Protein AF-A0A1X7VSF0-F1 (afdb_monomer_lite)

Foldseek 3Di:
DAALVNVVVQQVVQCVVQVDPDGSNPDDDDDDDDPDDDAPDVHGHNQDWDDQVNCCVPPVDRDTDRSCVPPDDDDDDDDDPVCVPPVPVVVVVVD

Secondary structure (DSSP, 8-state):
--BHHHHHHHHHHHHHHHT--SGGGG------S-SSPPPPTTS-BTTSPPPHHHHHHHH-------HHHHH---------STTTT-HHHHHHH--

Sequence (95 aa):
MVSSLNLTYIHMRINDLFKSDEWFCGKSVLFIGDILPLPPVRGKPVFDKVRASTLIYWLGSNGAVNIWRDSVTYDKLTINERQQTNQKFSEMLAK

Radius of gyration: 16.88 Å; chains: 1; bounding box: 36×28×47 Å

Organism: Amphimedon queenslandica (NCBI:txid400682)

pLDDT: mean 88.73, std 5.9, range [57.91, 94.44]

Structure (mmCIF, N/CA/C/O backbone):
data_AF-A0A1X7VSF0-F1
#
_entry.id   AF-A0A1X7VSF0-F1
#
loop_
_atom_site.group_PDB
_atom_site.id
_atom_site.type_symbol
_atom_site.label_atom_id
_atom_site.label_alt_id
_atom_site.label_comp_id
_atom_site.label_asym_id
_atom_site.label_entity_id
_atom_site.label_seq_id
_atom_site.pdbx_PDB_ins_code
_atom_site.Cartn_x
_atom_site.Cartn_y
_atom_site.Cartn_z
_atom_site.occupancy
_atom_site.B_iso_or_equiv
_atom_site.auth_seq_id
_atom_site.auth_comp_id
_atom_site.auth_asym_id
_atom_site.auth_atom_id
_atom_site.pdbx_PDB_model_num
ATOM 1 N N . MET A 1 1 ? -0.664 6.550 6.585 1.00 82.88 1 MET A N 1
ATOM 2 C CA . MET A 1 1 ? 0.818 6.541 6.740 1.00 82.88 1 MET A CA 1
ATOM 3 C C . MET A 1 1 ? 1.580 6.212 5.450 1.00 82.88 1 MET A C 1
ATOM 5 O O . MET A 1 1 ? 2.486 6.965 5.126 1.00 82.88 1 MET A O 1
ATOM 9 N N . VAL A 1 2 ? 1.234 5.176 4.676 1.00 90.50 2 VAL A N 1
ATOM 10 C CA . VAL A 1 2 ? 1.840 4.921 3.345 1.00 90.50 2 VAL A CA 1
ATOM 11 C C . VAL A 1 2 ? 0.959 5.510 2.243 1.00 90.50 2 VAL A C 1
ATOM 13 O O . VAL A 1 2 ? -0.259 5.354 2.295 1.00 90.50 2 VAL A O 1
ATOM 16 N N . SER A 1 3 ? 1.554 6.213 1.275 1.00 92.50 3 SER A N 1
ATOM 17 C CA . SER A 1 3 ? 0.823 6.781 0.135 1.00 92.50 3 SER A CA 1
ATOM 18 C C . SER A 1 3 ? 0.770 5.826 -1.058 1.00 92.50 3 SER A C 1
ATOM 20 O O . SER A 1 3 ? 1.611 4.934 -1.185 1.00 92.50 3 SER A O 1
ATOM 22 N N . SER A 1 4 ? -0.175 6.041 -1.975 1.00 91.94 4 SER A N 1
ATOM 23 C CA . SER A 1 4 ? -0.236 5.275 -3.229 1.00 91.94 4 SER A CA 1
ATOM 24 C C . SER A 1 4 ? 1.008 5.472 -4.109 1.00 91.94 4 SER A C 1
ATOM 26 O O . SER A 1 4 ? 1.451 4.537 -4.780 1.00 91.94 4 SER A O 1
ATOM 28 N N . LEU A 1 5 ? 1.643 6.650 -4.043 1.00 92.31 5 LEU A N 1
ATOM 29 C CA . LEU A 1 5 ? 2.925 6.912 -4.705 1.00 92.31 5 LEU A CA 1
ATOM 30 C C . LEU A 1 5 ? 4.061 6.082 -4.089 1.00 92.31 5 LEU A C 1
ATOM 32 O O . LEU A 1 5 ? 4.833 5.476 -4.827 1.00 92.31 5 LEU A O 1
ATOM 36 N N . ASN A 1 6 ? 4.128 5.997 -2.755 1.00 92.56 6 ASN A N 1
ATOM 37 C CA . ASN A 1 6 ? 5.136 5.188 -2.062 1.00 92.56 6 ASN A CA 1
ATOM 38 C C . ASN A 1 6 ? 4.984 3.702 -2.408 1.00 92.56 6 ASN A C 1
ATOM 40 O O . ASN A 1 6 ? 5.979 3.035 -2.671 1.00 92.56 6 ASN A O 1
ATOM 44 N N . LEU A 1 7 ? 3.747 3.189 -2.444 1.00 92.62 7 LEU A N 1
ATOM 45 C CA . LEU A 1 7 ? 3.486 1.801 -2.833 1.00 92.62 7 LEU A CA 1
ATOM 46 C C . LEU A 1 7 ? 3.912 1.532 -4.283 1.00 92.62 7 LEU A C 1
ATOM 48 O O . LEU A 1 7 ? 4.535 0.510 -4.561 1.00 92.62 7 LEU A O 1
ATOM 52 N N . THR A 1 8 ? 3.634 2.475 -5.189 1.00 92.12 8 THR A N 1
ATOM 53 C CA . THR A 1 8 ? 4.052 2.365 -6.595 1.00 92.12 8 THR A CA 1
ATOM 54 C C . THR A 1 8 ? 5.567 2.356 -6.734 1.00 92.12 8 THR A C 1
ATOM 56 O O . THR A 1 8 ? 6.112 1.518 -7.447 1.00 92.12 8 THR A O 1
ATOM 59 N N . TYR A 1 9 ? 6.255 3.225 -5.993 1.00 92.38 9 TYR A N 1
ATOM 60 C CA . TYR A 1 9 ? 7.710 3.233 -5.953 1.00 92.38 9 TYR A CA 1
ATOM 61 C C . TYR A 1 9 ? 8.276 1.897 -5.458 1.00 92.38 9 TYR A C 1
ATOM 63 O O . TYR A 1 9 ? 9.152 1.335 -6.107 1.00 92.38 9 TYR A O 1
ATOM 71 N N . ILE A 1 10 ? 7.752 1.347 -4.356 1.00 92.31 10 ILE A N 1
ATOM 72 C CA . ILE A 1 10 ? 8.186 0.043 -3.824 1.00 92.31 10 ILE A CA 1
ATOM 73 C C . ILE A 1 10 ? 8.023 -1.056 -4.879 1.00 92.31 10 ILE A C 1
ATOM 75 O O . ILE A 1 10 ? 8.965 -1.805 -5.123 1.00 92.31 10 ILE A O 1
ATOM 79 N N . HIS A 1 11 ? 6.861 -1.125 -5.532 1.00 91.50 11 HIS A N 1
ATOM 80 C CA . HIS A 1 11 ? 6.607 -2.099 -6.591 1.00 91.50 11 HIS A CA 1
ATOM 81 C C . HIS A 1 11 ? 7.605 -1.969 -7.750 1.00 91.50 11 HIS A C 1
ATOM 83 O O . HIS A 1 11 ? 8.228 -2.962 -8.119 1.00 91.50 11 HIS A O 1
ATOM 89 N N . MET A 1 12 ? 7.820 -0.755 -8.265 1.00 90.25 12 MET A N 1
ATOM 90 C CA . MET A 1 12 ? 8.785 -0.513 -9.342 1.00 90.25 12 MET A CA 1
ATOM 91 C C . MET A 1 12 ? 10.207 -0.912 -8.936 1.00 90.25 12 MET A C 1
ATOM 93 O O . MET A 1 12 ? 10.906 -1.565 -9.701 1.00 90.25 12 MET A O 1
ATOM 97 N N . ARG A 1 13 ? 10.634 -0.579 -7.711 1.00 91.75 13 ARG A N 1
ATOM 98 C CA . ARG A 1 13 ? 11.971 -0.938 -7.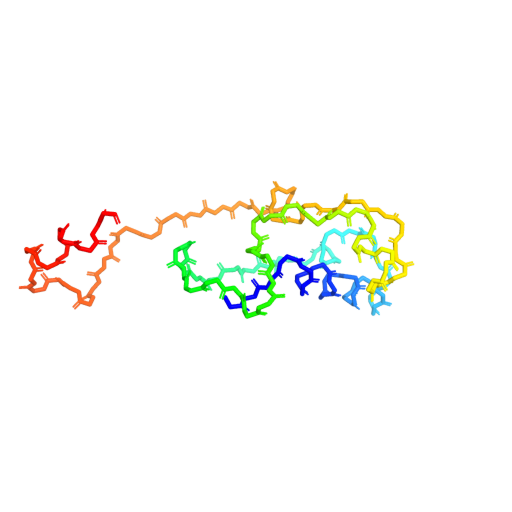216 1.00 91.75 13 ARG A CA 1
ATOM 99 C C . ARG A 1 13 ? 12.163 -2.443 -7.064 1.00 91.75 13 ARG A C 1
ATOM 101 O O . ARG A 1 13 ? 13.255 -2.933 -7.336 1.00 91.75 13 ARG A O 1
ATOM 108 N N . ILE A 1 14 ? 11.128 -3.169 -6.643 1.00 91.81 14 ILE A N 1
ATOM 109 C CA . ILE A 1 14 ? 11.152 -4.637 -6.584 1.00 91.81 14 ILE A CA 1
ATOM 110 C C . ILE A 1 14 ? 11.258 -5.207 -8.004 1.00 91.81 14 ILE A C 1
ATOM 112 O O . ILE A 1 14 ? 12.131 -6.033 -8.261 1.00 91.81 14 ILE A O 1
ATOM 116 N N . ASN A 1 15 ? 10.443 -4.721 -8.938 1.00 90.62 15 ASN A N 1
ATOM 117 C CA . ASN A 1 15 ? 10.479 -5.162 -10.333 1.00 90.62 15 ASN A CA 1
ATOM 118 C C . ASN A 1 15 ? 11.846 -4.894 -10.990 1.00 90.62 15 ASN A C 1
ATOM 120 O O . ASN A 1 15 ? 12.406 -5.785 -11.628 1.00 90.62 15 ASN A O 1
ATOM 124 N N . ASP A 1 16 ? 12.444 -3.723 -10.749 1.00 91.00 16 ASP A N 1
ATOM 125 C CA . ASP A 1 16 ? 13.786 -3.367 -11.227 1.00 91.00 16 ASP A CA 1
ATOM 126 C C . ASP A 1 16 ? 14.878 -4.305 -10.699 1.00 91.00 16 ASP A C 1
ATOM 128 O O . ASP A 1 16 ? 15.824 -4.629 -11.430 1.00 91.00 16 ASP A O 1
ATOM 132 N N . LEU A 1 17 ? 14.777 -4.686 -9.420 1.00 94.44 17 LEU A N 1
ATOM 133 C CA . LEU A 1 17 ? 15.753 -5.524 -8.725 1.00 94.44 17 LEU A CA 1
ATOM 134 C C . LEU A 1 17 ? 15.706 -6.965 -9.234 1.00 94.44 17 LEU A C 1
ATOM 136 O O . LEU A 1 17 ? 16.752 -7.568 -9.458 1.00 94.44 17 LEU A O 1
ATOM 140 N N . PHE A 1 18 ? 14.501 -7.496 -9.434 1.00 93.31 18 PHE A N 1
ATOM 141 C CA . PHE A 1 18 ? 14.291 -8.888 -9.825 1.00 93.31 18 PHE A CA 1
ATOM 142 C C . PHE A 1 18 ? 14.062 -9.093 -11.328 1.00 93.31 18 PHE A C 1
ATOM 144 O O . PHE A 1 18 ? 13.922 -10.234 -11.758 1.00 93.31 18 PHE A O 1
ATOM 151 N N . LYS A 1 19 ? 14.061 -8.017 -12.128 1.00 93.00 19 LYS A N 1
ATOM 152 C CA . LYS A 1 19 ? 13.859 -8.049 -13.589 1.00 93.00 19 LYS A CA 1
ATOM 153 C C . LYS A 1 19 ? 12.569 -8.774 -13.989 1.00 93.00 19 LYS A C 1
ATOM 155 O O . LYS A 1 19 ? 12.584 -9.656 -14.840 1.00 93.00 19 LYS A O 1
ATOM 160 N N . SER A 1 20 ? 11.461 -8.394 -13.357 1.00 91.88 20 SER A N 1
ATOM 161 C CA . SER A 1 20 ? 10.137 -8.982 -13.581 1.00 91.88 20 SER A CA 1
ATOM 162 C C . SER A 1 20 ? 9.083 -7.898 -13.740 1.00 91.88 20 SER A C 1
ATOM 164 O O . SER A 1 20 ? 9.099 -6.927 -12.990 1.00 91.88 20 SER A O 1
ATOM 166 N N . ASP A 1 21 ? 8.119 -8.130 -14.628 1.00 87.69 21 ASP A N 1
ATOM 167 C CA . ASP A 1 21 ? 6.977 -7.235 -14.856 1.00 87.69 21 ASP A CA 1
ATOM 168 C C . ASP A 1 21 ? 5.706 -7.669 -14.103 1.00 87.69 21 ASP A C 1
ATOM 170 O O . ASP A 1 21 ? 4.730 -6.923 -14.047 1.00 87.69 21 ASP A O 1
ATOM 174 N N . GLU A 1 22 ? 5.705 -8.850 -13.475 1.00 90.88 22 GLU A N 1
ATOM 175 C CA . GLU A 1 22 ? 4.601 -9.298 -12.617 1.00 90.88 22 GLU A CA 1
ATOM 176 C C . GLU A 1 22 ? 4.403 -8.392 -11.388 1.00 90.88 22 GLU A C 1
ATOM 178 O O . GLU A 1 22 ? 5.346 -7.770 -10.882 1.00 90.88 22 GLU A O 1
ATOM 183 N N . TRP A 1 23 ? 3.180 -8.369 -10.844 1.00 89.75 23 TRP A N 1
ATOM 184 C CA . TRP A 1 23 ? 2.892 -7.684 -9.583 1.00 89.75 23 TRP A CA 1
ATOM 185 C C . TRP A 1 23 ? 3.807 -8.198 -8.473 1.00 89.75 23 TRP A C 1
ATOM 187 O O . TRP A 1 23 ? 3.844 -9.393 -8.188 1.00 89.75 23 TRP A O 1
ATOM 197 N N . PHE A 1 24 ? 4.566 -7.282 -7.866 1.00 90.94 24 PHE A N 1
ATOM 198 C CA . PHE A 1 24 ? 5.563 -7.590 -6.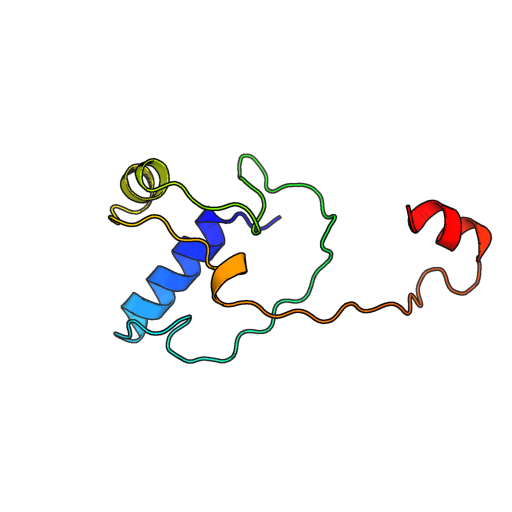835 1.00 90.94 24 PHE A CA 1
ATOM 199 C C . PHE A 1 24 ? 6.505 -8.754 -7.206 1.00 90.94 24 PHE A C 1
ATOM 201 O O . PHE A 1 24 ? 6.902 -9.523 -6.332 1.00 90.94 24 PHE A O 1
ATOM 208 N N . CYS A 1 25 ? 6.866 -8.903 -8.489 1.00 92.25 25 CYS A N 1
ATOM 209 C CA . CYS A 1 25 ? 7.689 -10.016 -8.980 1.00 92.25 25 CYS A CA 1
ATOM 210 C C . CYS A 1 25 ? 7.100 -11.415 -8.663 1.00 92.25 25 CYS A C 1
ATOM 212 O O . CYS A 1 25 ? 7.825 -12.356 -8.308 1.00 92.25 25 CYS A O 1
ATOM 214 N N . GLY A 1 26 ? 5.770 -11.537 -8.690 1.00 91.12 26 GLY A N 1
ATOM 215 C CA . GLY A 1 26 ? 5.070 -12.791 -8.404 1.00 91.12 26 GLY A CA 1
ATOM 216 C C . GLY A 1 26 ? 5.199 -13.244 -6.946 1.00 91.12 26 GLY A C 1
ATOM 217 O O . GLY A 1 26 ? 4.951 -14.405 -6.623 1.00 91.12 26 GLY A O 1
ATOM 218 N N . LYS A 1 27 ? 5.638 -12.358 -6.041 1.00 90.69 27 LYS A N 1
ATOM 219 C CA . LYS A 1 27 ? 5.743 -12.656 -4.611 1.00 90.69 27 LYS A CA 1
ATOM 220 C C . LYS A 1 27 ? 4.418 -12.378 -3.919 1.00 90.69 27 LYS A C 1
ATOM 222 O O . LYS A 1 27 ? 3.792 -11.344 -4.138 1.00 90.69 27 LYS A O 1
ATOM 227 N N . SER A 1 28 ? 4.025 -13.277 -3.023 1.00 92.00 28 SER A N 1
ATOM 228 C CA . SER A 1 28 ? 2.898 -13.040 -2.126 1.00 92.00 28 SER A CA 1
ATOM 229 C C . SER A 1 28 ? 3.247 -11.916 -1.150 1.00 92.00 28 SER A C 1
ATOM 231 O O . SER A 1 28 ? 4.206 -12.027 -0.385 1.00 92.00 28 SER A O 1
ATOM 233 N N . VAL A 1 29 ? 2.467 -10.836 -1.176 1.00 92.44 29 VAL A N 1
ATOM 234 C CA . VAL A 1 29 ? 2.617 -9.687 -0.276 1.00 92.44 29 VAL A CA 1
ATOM 235 C C . VAL A 1 29 ? 1.431 -9.642 0.679 1.00 92.44 29 VAL A C 1
ATOM 237 O O . VAL A 1 29 ? 0.283 -9.659 0.244 1.00 92.44 29 VAL A O 1
ATOM 240 N N . LEU A 1 30 ? 1.713 -9.564 1.981 1.00 94.44 30 LEU A N 1
ATOM 241 C CA . LEU A 1 30 ? 0.699 -9.408 3.020 1.00 94.44 30 LEU A CA 1
ATOM 242 C C . LEU A 1 30 ? 0.682 -7.963 3.525 1.00 94.44 30 LEU A C 1
ATOM 244 O O . LEU A 1 30 ? 1.686 -7.462 4.033 1.00 94.44 30 LEU A O 1
ATOM 248 N N . PHE A 1 31 ? -0.476 -7.314 3.424 1.00 91.56 31 PHE A N 1
ATOM 249 C CA . PHE A 1 31 ? -0.720 -5.994 4.000 1.00 91.56 31 PHE A CA 1
ATOM 250 C C . PHE A 1 31 ? -1.491 -6.144 5.310 1.00 91.56 31 PHE A C 1
ATOM 252 O O . PHE A 1 31 ? -2.570 -6.728 5.332 1.00 91.56 31 PHE A O 1
ATOM 259 N N . ILE A 1 32 ? -0.951 -5.592 6.396 1.00 92.44 32 ILE A N 1
ATOM 260 C CA . ILE A 1 32 ? -1.613 -5.558 7.704 1.00 92.44 32 ILE A CA 1
ATOM 261 C C . ILE A 1 32 ? -1.753 -4.100 8.119 1.00 92.44 32 ILE A C 1
ATOM 263 O O . ILE A 1 32 ? -0.771 -3.357 8.157 1.00 92.44 32 ILE A O 1
ATOM 267 N N . GLY A 1 33 ? -2.974 -3.686 8.433 1.00 90.06 33 GLY A N 1
ATOM 268 C CA . GLY A 1 33 ? -3.252 -2.333 8.884 1.00 90.06 33 GLY A CA 1
ATOM 269 C C . GLY A 1 33 ? -4.741 -2.061 9.020 1.00 90.06 33 GLY A C 1
ATOM 270 O O . GLY A 1 33 ? -5.576 -2.907 8.710 1.00 90.06 33 GLY A O 1
ATOM 271 N N . ASP A 1 34 ? -5.048 -0.857 9.487 1.00 88.50 34 ASP A N 1
ATOM 272 C CA . ASP A 1 34 ? -6.405 -0.320 9.500 1.00 88.50 34 ASP A CA 1
ATOM 273 C C . ASP A 1 34 ? -6.711 0.369 8.155 1.00 88.50 34 ASP A C 1
ATOM 275 O O . ASP A 1 34 ? -5.811 0.915 7.509 1.00 88.50 34 ASP A O 1
ATOM 279 N N . ILE A 1 35 ? -7.979 0.357 7.744 1.00 83.38 35 ILE A N 1
ATOM 280 C CA . ILE A 1 35 ? -8.491 1.060 6.559 1.00 83.38 35 ILE A CA 1
ATOM 281 C C . ILE A 1 35 ? -8.710 2.549 6.858 1.00 83.38 35 ILE A C 1
ATOM 283 O O . ILE A 1 35 ? -8.603 3.373 5.948 1.00 83.38 35 ILE A O 1
ATOM 287 N N . LEU A 1 36 ? -8.942 2.913 8.126 1.00 82.69 36 LEU A N 1
ATOM 288 C CA . LEU A 1 36 ? -9.187 4.292 8.563 1.00 82.69 36 LEU A CA 1
ATOM 289 C C . LEU A 1 36 ? -8.028 4.894 9.391 1.00 82.69 36 LEU A C 1
ATOM 291 O O . LEU A 1 36 ? -8.262 5.448 10.467 1.00 82.69 36 LEU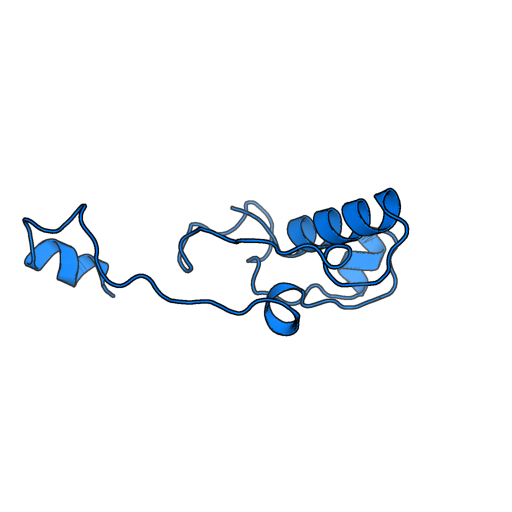 A O 1
ATOM 295 N N . PRO A 1 37 ? -6.758 4.837 8.934 1.00 81.06 37 PRO A N 1
ATOM 296 C CA . PRO A 1 37 ? -5.671 5.495 9.636 1.00 81.06 37 PRO A CA 1
ATOM 297 C C . PRO A 1 37 ? -5.668 6.998 9.333 1.00 81.06 37 PRO A C 1
ATOM 299 O O . PRO A 1 37 ? -6.292 7.479 8.384 1.00 81.06 37 PRO A O 1
ATOM 302 N N . LEU A 1 38 ? -4.831 7.741 10.060 1.00 89.81 38 LEU A N 1
ATOM 303 C CA . LEU A 1 38 ? -4.447 9.080 9.621 1.00 89.81 38 LEU A CA 1
ATOM 304 C C . LEU A 1 38 ? -3.893 9.034 8.180 1.00 89.81 38 LEU A C 1
ATOM 306 O O . LEU A 1 38 ? -3.097 8.132 7.838 1.00 89.81 38 LEU A O 1
ATOM 310 N N . PRO A 1 39 ? -4.273 10.008 7.330 1.00 89.62 39 PRO A N 1
ATOM 311 C CA . PRO A 1 39 ? -3.826 10.045 5.950 1.00 89.62 39 PRO A CA 1
ATOM 312 C C . PRO A 1 39 ? -2.296 10.178 5.876 1.00 89.62 39 PRO A C 1
ATOM 314 O O . PRO A 1 39 ? -1.649 10.641 6.820 1.00 89.62 39 PRO A O 1
ATOM 317 N N . PRO A 1 40 ? -1.668 9.745 4.773 1.00 92.19 40 PRO A N 1
ATOM 318 C CA . PRO A 1 40 ? -0.239 9.956 4.564 1.00 92.19 40 PRO A CA 1
ATOM 319 C C . PRO A 1 40 ? 0.109 11.448 4.596 1.00 92.19 40 PRO A C 1
ATOM 321 O O . PRO A 1 40 ? -0.599 12.274 4.020 1.00 92.19 40 PRO A O 1
ATOM 324 N N . VAL A 1 41 ? 1.224 11.799 5.238 1.00 92.81 41 VAL A N 1
ATOM 325 C CA . VAL A 1 41 ? 1.691 13.190 5.279 1.00 92.81 41 VAL A CA 1
ATOM 326 C C . VAL A 1 41 ? 2.002 13.647 3.855 1.00 92.81 41 VAL A C 1
ATOM 328 O O . VAL A 1 41 ? 2.839 13.046 3.186 1.00 92.81 41 VAL A O 1
ATOM 331 N N . ARG A 1 42 ? 1.320 14.706 3.394 1.00 89.88 42 ARG A N 1
ATOM 332 C CA . ARG A 1 42 ? 1.477 15.281 2.041 1.00 89.88 42 ARG A CA 1
ATOM 333 C C . ARG A 1 42 ? 1.332 14.253 0.907 1.00 89.88 42 ARG A C 1
ATOM 335 O O . ARG A 1 42 ? 1.952 14.391 -0.143 1.00 89.88 42 ARG A O 1
ATOM 342 N N . GLY A 1 43 ? 0.510 13.226 1.105 1.00 89.00 43 GLY A N 1
ATOM 343 C CA . GLY A 1 43 ? 0.297 12.168 0.124 1.00 89.00 43 GLY A CA 1
ATOM 344 C C . GLY A 1 43 ? -1.162 11.755 0.038 1.00 89.00 43 GLY A C 1
ATOM 345 O O . GLY A 1 43 ? -1.976 12.080 0.898 1.00 89.00 43 GLY A O 1
ATOM 346 N N . LYS A 1 44 ? -1.486 11.013 -1.018 1.00 91.38 44 LYS A N 1
ATOM 347 C CA . LYS A 1 44 ? -2.809 10.409 -1.170 1.00 91.38 44 LYS A CA 1
ATOM 348 C C . LYS A 1 44 ? -2.873 9.054 -0.471 1.00 91.38 44 LYS A C 1
ATOM 350 O O . LYS A 1 44 ? -1.842 8.375 -0.441 1.00 91.38 44 LYS A O 1
ATOM 355 N N . PRO A 1 45 ? -4.034 8.655 0.077 1.00 91.06 45 PRO A N 1
ATOM 356 C CA . PRO A 1 45 ? -4.250 7.314 0.611 1.00 91.06 45 PRO A CA 1
ATOM 357 C C . PRO A 1 45 ? -3.780 6.214 -0.343 1.00 91.06 45 PRO A C 1
ATOM 359 O O . PRO A 1 45 ? -3.787 6.385 -1.560 1.00 91.06 45 PRO A O 1
ATOM 362 N N . VAL A 1 46 ? -3.385 5.069 0.212 1.00 90.31 46 VAL A N 1
ATOM 363 C CA . VAL A 1 46 ? -2.856 3.938 -0.569 1.00 90.31 46 VAL A CA 1
ATOM 364 C C . VAL A 1 46 ? -3.869 3.380 -1.582 1.00 90.31 46 VAL A C 1
ATOM 366 O O . VAL A 1 46 ? -3.477 2.876 -2.629 1.00 90.31 46 VAL A O 1
ATOM 369 N N . PHE A 1 47 ? -5.161 3.551 -1.297 1.00 88.25 47 PHE A N 1
ATOM 370 C CA . PHE A 1 47 ? -6.291 3.117 -2.121 1.00 88.25 47 PHE A CA 1
ATOM 371 C C . PHE A 1 47 ? -6.537 4.010 -3.352 1.00 88.25 47 PHE A C 1
ATOM 373 O O . PHE A 1 47 ? -7.256 3.621 -4.276 1.00 88.25 47 PHE A O 1
ATOM 380 N N . ASP A 1 48 ? -5.967 5.219 -3.371 1.00 89.56 48 ASP A N 1
ATOM 381 C CA . ASP A 1 48 ? -6.185 6.179 -4.449 1.00 89.56 48 ASP A CA 1
ATOM 382 C C . ASP A 1 48 ? -5.355 5.827 -5.682 1.00 89.56 48 ASP A C 1
ATOM 384 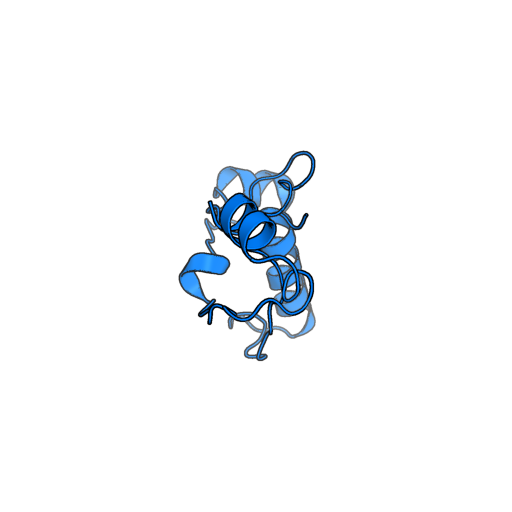O O . ASP A 1 48 ? -4.142 5.615 -5.607 1.00 89.56 48 ASP A O 1
ATOM 388 N N . LYS A 1 49 ? -5.983 5.921 -6.859 1.00 89.81 49 LYS A N 1
ATOM 389 C CA . LYS A 1 49 ? -5.284 5.815 -8.143 1.00 89.81 49 LYS A CA 1
ATOM 390 C C . LYS A 1 49 ? -4.216 6.904 -8.277 1.00 89.81 49 LYS A C 1
ATOM 392 O O . LYS A 1 49 ? -4.513 8.102 -8.175 1.00 89.81 49 LYS A O 1
ATOM 397 N N . VAL A 1 50 ? -2.990 6.501 -8.614 1.00 89.56 50 VAL A N 1
ATOM 398 C CA . VAL A 1 50 ? -1.924 7.446 -8.958 1.00 89.56 50 VAL A CA 1
ATOM 399 C C . VAL A 1 50 ? -2.111 7.900 -10.406 1.00 89.56 50 VAL A C 1
ATOM 401 O O . VAL A 1 50 ? -2.307 7.095 -11.320 1.00 89.56 50 VAL A O 1
ATOM 404 N N . ARG A 1 51 ? -2.096 9.218 -10.631 1.00 87.88 51 ARG A N 1
ATOM 405 C CA . ARG A 1 51 ? -2.226 9.791 -11.978 1.00 87.88 51 ARG A CA 1
ATOM 406 C C . ARG A 1 51 ? -0.925 9.597 -12.752 1.00 87.88 51 ARG A C 1
ATOM 408 O O . ARG A 1 51 ? 0.150 9.745 -12.177 1.00 87.88 51 ARG A O 1
ATOM 415 N N . ALA A 1 52 ? -1.033 9.389 -14.063 1.00 87.75 52 ALA A N 1
ATOM 416 C CA . ALA A 1 52 ? 0.133 9.294 -14.939 1.00 87.75 52 ALA A CA 1
ATOM 417 C C . ALA A 1 52 ? 1.040 10.531 -14.837 1.00 87.75 52 ALA A C 1
ATOM 419 O O . ALA A 1 52 ? 2.244 10.388 -14.701 1.00 87.75 52 ALA A O 1
ATOM 420 N N . SER A 1 53 ? 0.475 11.745 -14.780 1.00 89.81 53 SER A N 1
ATOM 421 C CA . SER A 1 53 ? 1.272 12.972 -14.615 1.00 89.81 53 SER A CA 1
ATOM 422 C C . SER A 1 53 ? 2.107 12.988 -13.331 1.00 89.81 53 SER A C 1
ATOM 424 O O . SER A 1 53 ? 3.229 13.483 -13.328 1.00 89.81 53 SER A O 1
ATOM 426 N N . THR A 1 54 ? 1.584 12.419 -12.242 1.00 88.75 54 THR A N 1
ATOM 427 C CA . THR A 1 54 ? 2.314 12.269 -10.979 1.00 88.75 54 THR A CA 1
ATOM 428 C C . THR A 1 54 ? 3.438 11.244 -11.119 1.00 88.75 54 THR A C 1
ATOM 430 O O . THR A 1 54 ? 4.543 11.503 -10.657 1.00 88.75 54 THR A O 1
ATOM 433 N N . LEU A 1 55 ? 3.190 10.109 -11.775 1.00 87.56 55 LEU A N 1
ATOM 434 C CA . LEU A 1 55 ? 4.210 9.073 -11.979 1.00 87.56 55 LEU A CA 1
ATOM 435 C C . LEU A 1 55 ? 5.333 9.536 -12.909 1.00 87.56 55 LEU A C 1
ATOM 437 O O . LEU A 1 55 ? 6.495 9.274 -12.621 1.00 87.56 55 LEU A O 1
ATOM 441 N N . ILE A 1 56 ? 5.010 10.308 -13.943 1.00 89.38 56 ILE A N 1
ATOM 442 C CA . ILE A 1 56 ? 6.005 10.927 -14.822 1.00 89.38 56 ILE A CA 1
ATOM 443 C C . ILE A 1 56 ? 6.867 11.916 -14.035 1.00 89.38 56 ILE A C 1
ATOM 445 O O . ILE A 1 56 ? 8.088 11.824 -14.072 1.00 89.38 56 ILE A O 1
ATOM 449 N N . TYR A 1 57 ? 6.243 12.833 -13.288 1.00 89.69 57 TYR A N 1
ATOM 450 C CA . TYR A 1 57 ? 6.971 13.876 -12.564 1.00 89.69 57 TYR A CA 1
ATOM 451 C C . TYR A 1 57 ? 7.871 13.318 -11.452 1.00 89.69 57 TYR A C 1
ATOM 453 O O . TYR A 1 57 ? 8.998 13.775 -11.291 1.00 89.69 57 TYR A O 1
ATOM 461 N N . TRP A 1 58 ? 7.382 12.343 -10.678 1.00 87.88 58 TRP A N 1
ATOM 462 C CA . TRP A 1 58 ? 8.102 11.839 -9.504 1.00 87.88 58 TRP A CA 1
ATOM 463 C C . TRP A 1 58 ? 8.973 10.616 -9.787 1.00 87.88 58 TRP A C 1
ATOM 465 O O . TRP A 1 58 ? 10.001 10.458 -9.137 1.00 87.88 58 TRP A O 1
ATOM 475 N N . LEU A 1 59 ? 8.558 9.740 -10.705 1.00 85.69 59 LEU A N 1
ATOM 476 C CA . LEU A 1 59 ? 9.188 8.435 -10.936 1.00 85.69 59 LEU A CA 1
ATOM 477 C C . LEU A 1 59 ? 9.686 8.242 -12.377 1.00 85.69 59 LEU A C 1
ATOM 479 O O . LEU A 1 59 ? 10.243 7.190 -12.674 1.00 85.69 59 LEU A O 1
ATOM 483 N N . GLY A 1 60 ? 9.469 9.207 -13.280 1.00 84.06 60 GLY A N 1
ATOM 484 C CA . GLY A 1 60 ? 9.854 9.089 -14.692 1.00 84.06 60 GLY A CA 1
ATOM 485 C C . GLY A 1 60 ? 9.136 7.964 -15.445 1.00 84.06 60 GLY A C 1
ATOM 486 O O . GLY A 1 60 ? 9.623 7.520 -16.480 1.00 84.06 60 GLY A O 1
ATOM 487 N N . SER A 1 61 ? 8.003 7.476 -14.927 1.00 78.38 61 SER A N 1
ATOM 488 C CA . SER A 1 61 ? 7.297 6.308 -15.465 1.00 78.38 61 SER A CA 1
ATOM 489 C C . SER A 1 61 ? 6.014 6.696 -16.195 1.00 78.38 61 SER A C 1
ATOM 491 O O . SER A 1 61 ? 5.167 7.417 -15.658 1.00 78.38 61 SER A O 1
ATOM 493 N N . ASN A 1 62 ? 5.858 6.188 -17.420 1.00 65.25 62 ASN A N 1
ATOM 494 C CA . ASN A 1 62 ? 4.675 6.388 -18.251 1.00 65.25 62 ASN A CA 1
ATOM 495 C C . ASN A 1 62 ? 3.627 5.310 -17.948 1.00 65.25 62 ASN A C 1
ATOM 497 O O . ASN A 1 62 ? 3.617 4.240 -18.546 1.00 65.25 62 ASN A O 1
ATOM 501 N N . GLY A 1 63 ? 2.712 5.608 -17.030 1.00 69.06 63 GLY A N 1
ATOM 502 C CA . GLY A 1 63 ? 1.559 4.756 -16.743 1.00 69.06 63 GLY A CA 1
ATOM 503 C C . GLY A 1 63 ? 0.714 5.341 -15.623 1.00 69.06 63 GLY A C 1
ATOM 504 O O . GLY A 1 63 ? 1.227 6.075 -14.791 1.00 69.06 63 GLY A O 1
ATOM 505 N N . ALA A 1 64 ? -0.589 5.063 -15.601 1.00 68.94 64 ALA A N 1
ATOM 506 C CA . ALA A 1 64 ? -1.419 5.301 -14.421 1.00 68.94 64 ALA A CA 1
ATOM 507 C C . ALA A 1 64 ? -1.694 3.949 -13.766 1.00 68.94 64 ALA A C 1
ATOM 509 O O . ALA A 1 64 ? -2.271 3.080 -14.413 1.00 68.94 64 ALA A O 1
ATOM 510 N N . VAL A 1 65 ? -1.316 3.790 -12.498 1.00 79.75 65 VAL A N 1
ATOM 511 C CA . VAL A 1 65 ? -1.402 2.505 -11.793 1.00 79.75 65 VAL A CA 1
ATOM 512 C C . VAL A 1 65 ? -2.303 2.643 -10.567 1.00 79.75 65 VAL A C 1
ATOM 514 O O . VAL A 1 65 ? -2.241 3.647 -9.848 1.00 79.75 65 VAL A O 1
ATOM 517 N N . ASN A 1 66 ? -3.157 1.645 -10.330 1.00 85.38 66 ASN A N 1
ATOM 518 C CA . ASN A 1 66 ? -3.887 1.492 -9.077 1.00 85.38 66 ASN A CA 1
ATOM 519 C C . ASN A 1 66 ? -3.585 0.123 -8.449 1.00 85.38 66 ASN A C 1
ATOM 521 O O . ASN A 1 66 ? -4.439 -0.756 -8.411 1.00 85.38 66 ASN A O 1
ATOM 525 N N . ILE A 1 67 ? -2.364 -0.031 -7.921 1.00 88.81 67 ILE A N 1
ATOM 526 C CA . ILE A 1 67 ? -1.871 -1.301 -7.354 1.00 88.81 67 ILE A CA 1
ATOM 527 C C . ILE A 1 67 ? -2.863 -1.880 -6.348 1.00 88.81 67 ILE A C 1
ATOM 529 O O . ILE A 1 67 ? -3.146 -3.075 -6.381 1.00 88.81 67 ILE A O 1
ATOM 533 N N . TRP A 1 68 ? -3.416 -1.032 -5.479 1.00 89.56 68 TRP A N 1
ATOM 534 C CA . TRP A 1 68 ? -4.337 -1.488 -4.449 1.00 89.56 68 TRP A CA 1
ATOM 535 C C . TRP A 1 68 ? -5.597 -2.113 -5.045 1.00 89.56 68 TRP A C 1
ATOM 537 O O . TRP A 1 68 ? -5.973 -3.216 -4.670 1.00 89.56 68 TRP A O 1
ATOM 547 N N . ARG A 1 69 ? -6.246 -1.432 -5.995 1.00 88.94 69 ARG A N 1
ATOM 548 C CA . ARG A 1 69 ? -7.472 -1.946 -6.617 1.00 88.94 69 ARG A CA 1
ATOM 549 C C . ARG A 1 69 ? -7.213 -3.161 -7.507 1.00 88.94 69 ARG A C 1
ATOM 551 O O . ARG A 1 69 ? -8.076 -4.027 -7.594 1.00 88.94 69 ARG A O 1
ATOM 558 N N . ASP A 1 70 ? -6.062 -3.193 -8.170 1.00 89.56 70 ASP A N 1
ATOM 559 C CA . ASP A 1 70 ? -5.802 -4.139 -9.255 1.00 89.56 70 ASP A CA 1
ATOM 560 C C . ASP A 1 70 ? -5.123 -5.435 -8.772 1.00 89.56 70 ASP A C 1
ATOM 562 O O . ASP A 1 70 ? -5.187 -6.441 -9.475 1.00 89.56 70 ASP A O 1
ATOM 566 N N . SER A 1 71 ? -4.486 -5.439 -7.591 1.00 89.38 71 SER A N 1
ATOM 567 C CA . SER A 1 71 ? -3.735 -6.606 -7.088 1.00 89.38 71 SER A CA 1
ATOM 568 C C . SER A 1 71 ? -4.072 -7.064 -5.667 1.00 89.38 71 SER A C 1
ATOM 570 O O . SER A 1 71 ? -3.651 -8.152 -5.280 1.00 89.38 71 SER A O 1
ATOM 572 N N . VAL A 1 72 ? -4.813 -6.280 -4.874 1.00 90.31 72 VAL A N 1
ATOM 573 C CA . VAL A 1 72 ? -5.050 -6.599 -3.457 1.00 90.31 72 VAL A CA 1
ATOM 574 C C . VAL A 1 72 ? -6.457 -7.148 -3.234 1.00 90.31 72 VAL A C 1
ATOM 576 O O . VAL A 1 72 ? -7.456 -6.495 -3.528 1.00 90.31 72 VAL A O 1
ATOM 579 N N . THR A 1 73 ? -6.529 -8.324 -2.616 1.00 92.88 73 THR A N 1
ATOM 580 C CA . THR A 1 73 ? -7.722 -8.842 -1.932 1.00 92.88 73 THR A CA 1
ATOM 581 C C . THR A 1 73 ? -7.564 -8.639 -0.428 1.00 92.88 73 THR A C 1
ATOM 583 O O . THR A 1 73 ? -6.441 -8.649 0.076 1.00 92.88 73 THR A O 1
ATOM 586 N N . TYR A 1 74 ? -8.662 -8.456 0.307 1.00 92.31 74 TYR A N 1
ATOM 587 C CA . TYR A 1 74 ? -8.594 -8.250 1.753 1.00 92.31 74 TYR A CA 1
ATOM 588 C C . TYR A 1 74 ? -9.681 -9.019 2.499 1.00 92.31 74 TYR A C 1
ATOM 590 O O . TYR A 1 74 ? -10.808 -9.135 2.023 1.00 92.31 74 TYR A O 1
ATOM 598 N N . ASP A 1 75 ? -9.331 -9.441 3.711 1.00 93.81 75 ASP A N 1
ATOM 599 C CA . ASP A 1 75 ? -10.256 -9.940 4.721 1.00 93.81 75 ASP A CA 1
ATOM 600 C C . ASP A 1 75 ? -10.333 -8.937 5.872 1.00 93.81 75 ASP A C 1
ATOM 602 O O . ASP A 1 75 ? -9.331 -8.341 6.279 1.00 93.81 75 ASP A O 1
ATOM 606 N N . LYS A 1 76 ? -11.538 -8.724 6.406 1.00 92.62 76 LYS A N 1
ATOM 607 C CA . LYS A 1 76 ? -11.751 -7.823 7.541 1.00 92.62 76 LYS A CA 1
ATOM 608 C C . LYS A 1 76 ? -11.683 -8.605 8.848 1.00 92.62 76 LYS A C 1
ATOM 610 O O . LYS A 1 76 ? -12.506 -9.484 9.089 1.00 92.62 76 LYS A O 1
ATOM 615 N N . LEU A 1 77 ? -10.775 -8.205 9.735 1.00 92.62 77 LEU A N 1
ATOM 616 C CA . LEU A 1 77 ? -10.795 -8.648 11.128 1.00 92.62 77 LEU A CA 1
ATOM 617 C C . LEU A 1 77 ? -11.909 -7.910 11.883 1.00 92.62 77 LEU A C 1
ATOM 619 O O . LEU A 1 77 ? -11.987 -6.682 11.846 1.00 92.62 77 LEU A O 1
ATOM 623 N N . THR A 1 78 ? -12.794 -8.659 12.540 1.00 89.56 78 THR A N 1
ATOM 624 C CA . THR A 1 78 ? -13.983 -8.120 13.227 1.00 89.56 78 THR A CA 1
ATOM 625 C C . THR A 1 78 ? -13.903 -8.210 14.747 1.00 89.56 78 THR A C 1
ATOM 627 O O . THR A 1 78 ? -14.600 -7.465 15.433 1.00 89.56 78 THR A O 1
ATOM 630 N N . ILE A 1 79 ? -13.052 -9.088 15.281 1.00 89.62 79 ILE A N 1
ATOM 631 C CA . ILE A 1 79 ? -12.873 -9.267 16.723 1.00 89.62 79 ILE A CA 1
ATOM 632 C C . ILE A 1 79 ? -11.826 -8.270 17.217 1.00 89.62 79 ILE A C 1
ATOM 634 O O . ILE A 1 79 ? -10.697 -8.246 16.727 1.00 89.62 79 ILE A O 1
ATOM 638 N N . ASN A 1 80 ? -12.208 -7.444 18.191 1.00 87.94 80 ASN A N 1
ATOM 639 C CA . ASN A 1 80 ? -11.328 -6.461 18.805 1.00 87.94 80 ASN A CA 1
ATOM 640 C C . ASN A 1 80 ? -11.125 -6.765 20.293 1.00 87.94 80 ASN A C 1
ATOM 642 O O . ASN A 1 80 ? -11.976 -6.466 21.129 1.00 87.94 80 ASN A O 1
ATOM 646 N N . GLU A 1 81 ? -9.953 -7.304 20.614 1.00 90.75 81 GLU A N 1
ATOM 647 C CA . G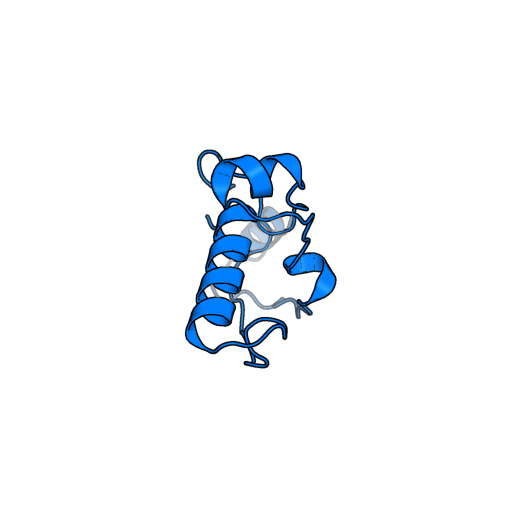LU A 1 81 ? -9.581 -7.678 21.981 1.00 90.75 81 GLU A CA 1
ATOM 648 C C . GLU A 1 81 ? -9.293 -6.469 22.886 1.00 90.75 81 GLU A C 1
ATOM 650 O O . GLU A 1 81 ? -9.429 -6.551 24.104 1.00 90.75 81 GLU A O 1
ATOM 655 N N . ARG A 1 82 ? -8.926 -5.306 22.328 1.00 90.31 82 ARG A N 1
ATOM 656 C CA . ARG A 1 82 ? -8.533 -4.135 23.133 1.00 90.31 82 ARG A CA 1
ATOM 657 C C . ARG A 1 82 ? -9.720 -3.517 23.875 1.00 90.31 82 ARG A C 1
ATOM 659 O O . ARG A 1 82 ? -9.546 -3.022 24.985 1.00 90.31 82 ARG A O 1
ATOM 666 N N . GLN A 1 83 ? -10.905 -3.513 23.268 1.00 90.06 83 GLN A N 1
ATOM 667 C CA . GLN A 1 83 ? -12.123 -2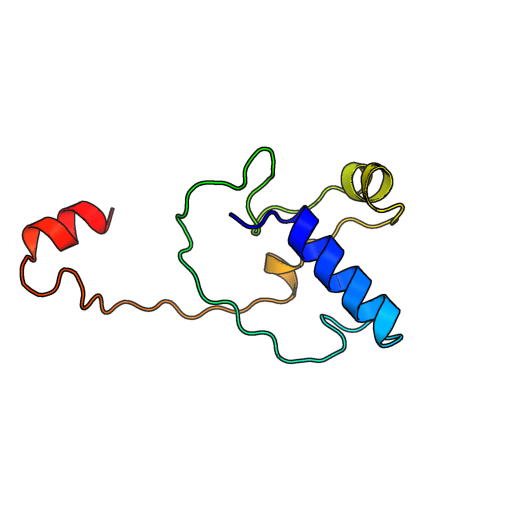.930 23.844 1.00 90.06 83 GLN A CA 1
ATOM 668 C C . GLN A 1 83 ? -13.101 -3.983 24.395 1.00 90.06 83 GLN A C 1
ATOM 670 O O . GLN A 1 83 ? -14.240 -3.643 24.708 1.00 90.06 83 GLN A O 1
ATOM 675 N N . GLN A 1 84 ? -12.671 -5.239 24.557 1.00 88.12 84 GLN A N 1
ATOM 676 C CA . GLN A 1 84 ? -13.542 -6.363 24.925 1.00 88.12 84 GLN A CA 1
ATOM 677 C C . GLN A 1 84 ? -14.327 -6.139 26.231 1.00 88.12 84 GLN A C 1
ATOM 679 O O . GLN A 1 84 ? -15.478 -6.548 26.343 1.00 88.12 84 GLN A O 1
ATOM 684 N N . THR A 1 85 ? -13.736 -5.450 27.209 1.00 90.19 85 THR A N 1
ATOM 685 C CA . THR A 1 85 ? -14.352 -5.212 28.526 1.00 90.19 85 THR A CA 1
ATOM 686 C C . THR A 1 85 ? -15.323 -4.029 28.558 1.00 90.19 85 THR A C 1
ATOM 688 O O . THR A 1 85 ? -15.998 -3.822 29.565 1.00 90.19 85 THR A O 1
ATOM 691 N N . ASN A 1 86 ? -15.414 -3.237 27.483 1.00 92.50 86 ASN A N 1
ATOM 692 C CA . ASN A 1 86 ? -16.255 -2.043 27.429 1.00 92.50 86 ASN A CA 1
ATOM 693 C C . ASN A 1 86 ? -17.012 -1.958 26.100 1.00 92.50 86 ASN A C 1
ATOM 695 O O . ASN A 1 86 ? -16.608 -1.263 25.163 1.00 92.50 86 ASN A O 1
ATOM 699 N N . GLN A 1 87 ? -18.158 -2.641 26.057 1.00 89.31 87 GLN A N 1
ATOM 700 C CA . GLN A 1 87 ? -19.025 -2.694 24.882 1.00 89.31 87 GLN A CA 1
ATOM 701 C C . GLN A 1 87 ? -19.464 -1.300 24.415 1.00 89.31 87 GLN A C 1
ATOM 703 O O . GLN A 1 87 ? -19.381 -1.000 23.228 1.00 89.31 87 GLN A O 1
ATOM 708 N N . LYS A 1 88 ? -19.837 -0.409 25.341 1.00 92.50 88 LYS A N 1
ATOM 709 C CA . LYS A 1 88 ? -20.254 0.960 25.003 1.00 92.50 88 LYS A CA 1
ATOM 710 C C . LYS A 1 88 ? -19.147 1.729 24.278 1.00 92.50 88 LYS A C 1
ATOM 712 O O . LYS A 1 88 ? -19.416 2.452 23.325 1.00 92.50 88 LYS A O 1
ATOM 717 N N . PHE A 1 89 ? -17.897 1.574 24.712 1.00 90.12 89 PHE A N 1
ATOM 718 C CA . PHE A 1 89 ? -16.756 2.204 24.049 1.00 90.12 89 PHE A CA 1
ATOM 719 C C . PHE A 1 89 ? -16.450 1.564 22.687 1.00 90.12 89 PHE A C 1
ATOM 721 O O . PHE A 1 89 ? -16.135 2.282 21.741 1.00 90.12 89 PHE A O 1
ATOM 728 N N . SER A 1 90 ? -16.594 0.241 22.561 1.00 89.56 90 SER A N 1
ATOM 729 C CA . SER A 1 90 ? -16.489 -0.451 21.269 1.00 89.56 90 SER A CA 1
ATOM 730 C C . SER A 1 90 ? -17.522 0.075 20.264 1.00 89.56 90 SER A C 1
ATOM 732 O O . SER A 1 90 ? -17.158 0.453 19.154 1.00 89.56 90 SER A O 1
ATOM 734 N N . GLU A 1 91 ? -18.782 0.219 20.682 1.00 90.19 91 GLU A N 1
ATOM 735 C CA . GLU A 1 91 ? -19.867 0.769 19.859 1.00 90.19 91 GLU A CA 1
ATOM 736 C C . GLU A 1 91 ? -19.620 2.230 19.450 1.00 90.19 91 GLU A C 1
ATOM 738 O O . GLU A 1 91 ? -19.939 2.621 18.329 1.00 90.19 91 GLU A O 1
ATOM 743 N N . MET A 1 92 ? -19.008 3.042 20.322 1.00 91.38 92 MET A N 1
ATOM 744 C CA . MET A 1 92 ? -18.620 4.418 19.980 1.00 91.38 92 MET A CA 1
ATOM 745 C C . MET A 1 92 ? -17.548 4.479 18.884 1.00 91.38 92 MET A C 1
ATOM 747 O O . MET A 1 92 ? -17.556 5.419 18.092 1.00 91.38 92 MET A O 1
ATOM 751 N N . LEU A 1 93 ? -16.633 3.506 18.850 1.00 87.31 93 LEU A N 1
ATOM 752 C CA . LEU A 1 93 ? -15.535 3.431 17.882 1.00 87.31 93 LEU A CA 1
ATOM 753 C C . LEU A 1 93 ? -15.901 2.687 16.591 1.00 87.31 93 LEU A C 1
ATOM 755 O O . LEU A 1 93 ? -15.189 2.822 15.604 1.00 87.31 93 LEU A O 1
ATOM 759 N N . ALA A 1 94 ? -16.984 1.909 16.585 1.00 78.94 94 ALA A N 1
ATOM 760 C CA . ALA A 1 94 ? -17.428 1.126 15.430 1.00 78.94 94 ALA A CA 1
ATOM 761 C C . ALA A 1 94 ? -18.101 1.960 14.316 1.00 78.94 94 ALA A C 1
ATOM 763 O O . ALA A 1 94 ? -18.615 1.379 13.359 1.00 78.94 94 ALA A O 1
ATOM 764 N N . LYS A 1 95 ? -18.130 3.291 14.457 1.00 57.91 95 LYS A N 1
ATOM 765 C CA . LYS A 1 95 ? -18.719 4.232 13.495 1.00 57.91 95 LYS A CA 1
ATOM 766 C C . LYS A 1 95 ? -17.790 4.566 12.337 1.00 57.91 95 LYS A C 1
ATOM 768 O O . LYS A 1 95 ? -16.610 4.879 12.600 1.00 57.91 95 LYS A O 1
#